Protein AF-A0A835GEU6-F1 (afdb_monomer_lite)

Organism: Spodoptera exigua (NCBI:txid7107)

pLDDT: mean 77.02, std 18.28, range [38.91, 94.44]

Radius of gyration: 23.63 Å; chains: 1; bounding box: 69×43×54 Å

Foldseek 3Di:
DDDDPPVVVVVVVVVVVPPPPPPLDPQDALVNLQVCCVVLQQAHLPPPPQDPQLNVLVVVLSVVLRVVSVVQSPPDSVCRDSLNSNVVSLVSLVVCVVVVSHDPVSSVRGPCVSSCVVPVVPVPPLFDQDPVPRDTHGPDD

Sequence (141 aa):
MVRPAEDSQMEMKAAYKSGEIHDQEPPITLEKIKTKLKESEIFNWEDPTLTEREKKEMNKLFDAVEIMTTSRNRQPSGVQNMFSSLRLVERVVKKQLKEGQISEELANKFNWEKLTTRQRRDNQPTYYLDKSTNMRMFNLH

Structure (mmCIF, N/CA/C/O backbone):
data_AF-A0A835GEU6-F1
#
_entry.id   AF-A0A835GEU6-F1
#
loop_
_atom_site.group_PDB
_atom_site.id
_atom_site.type_symbol
_atom_site.label_atom_id
_atom_site.label_alt_id
_atom_site.label_comp_id
_atom_site.label_asym_id
_atom_site.label_entity_id
_atom_site.label_seq_id
_atom_site.pdbx_PDB_ins_code
_atom_site.Cartn_x
_atom_site.Cartn_y
_atom_site.Cartn_z
_atom_site.occupancy
_atom_site.B_iso_or_equiv
_atom_site.auth_seq_id
_atom_site.auth_comp_id
_atom_site.auth_asym_id
_atom_site.auth_atom_id
_atom_site.pdbx_PDB_model_num
ATOM 1 N N . MET A 1 1 ? 60.309 -29.683 -23.214 1.00 38.91 1 MET A N 1
ATOM 2 C CA . MET A 1 1 ? 59.477 -29.472 -22.007 1.00 38.91 1 MET A CA 1
ATOM 3 C C . MET A 1 1 ? 58.429 -28.420 -22.333 1.00 38.91 1 MET A C 1
ATOM 5 O O . MET A 1 1 ? 58.722 -27.518 -23.103 1.00 38.91 1 MET A O 1
ATOM 9 N N . VAL A 1 2 ? 57.202 -28.626 -21.861 1.00 42.81 2 VAL A N 1
ATOM 10 C CA . VAL A 1 2 ? 55.958 -27.988 -22.323 1.00 42.81 2 VAL A CA 1
ATOM 11 C C . VAL A 1 2 ? 55.482 -26.921 -21.324 1.00 42.81 2 VAL A C 1
ATOM 13 O O . VAL A 1 2 ? 55.499 -27.200 -20.129 1.00 42.81 2 VAL A O 1
ATOM 16 N N . ARG A 1 3 ? 54.936 -25.814 -21.872 1.00 47.50 3 ARG A N 1
ATOM 17 C CA . ARG A 1 3 ? 54.107 -24.726 -21.279 1.00 47.50 3 ARG A CA 1
ATOM 18 C C . ARG A 1 3 ? 54.853 -23.608 -20.507 1.00 47.50 3 ARG A C 1
ATOM 20 O O . ARG A 1 3 ? 55.839 -23.896 -19.842 1.00 47.50 3 ARG A O 1
ATOM 27 N N . PRO A 1 4 ? 54.430 -22.332 -20.683 1.00 43.81 4 PRO A N 1
ATOM 28 C CA . PRO A 1 4 ? 53.172 -21.851 -20.104 1.00 43.81 4 PRO A CA 1
ATOM 29 C C . PRO A 1 4 ? 52.199 -21.263 -21.138 1.00 43.81 4 PRO A C 1
ATOM 31 O O . PRO A 1 4 ? 52.547 -20.435 -21.970 1.00 43.81 4 PRO A O 1
ATOM 34 N N . ALA A 1 5 ? 50.953 -21.723 -21.055 1.00 49.59 5 ALA A N 1
ATOM 35 C CA . ALA A 1 5 ? 49.793 -21.233 -21.795 1.00 49.59 5 ALA A CA 1
ATOM 36 C C . ALA A 1 5 ? 48.835 -20.530 -20.816 1.00 49.59 5 ALA A C 1
ATOM 38 O O . ALA A 1 5 ? 47.644 -20.828 -20.794 1.00 49.59 5 ALA A O 1
ATOM 39 N N . GLU A 1 6 ? 49.375 -19.681 -19.937 1.00 49.31 6 GLU A N 1
ATOM 40 C CA . GLU A 1 6 ? 48.614 -19.089 -18.825 1.00 49.31 6 GLU A CA 1
ATOM 41 C C . GLU A 1 6 ? 48.342 -17.585 -18.997 1.00 49.31 6 GLU A C 1
ATOM 43 O O . GLU A 1 6 ? 47.363 -17.093 -18.442 1.00 49.31 6 GLU A O 1
ATOM 48 N N . ASP A 1 7 ? 49.083 -16.870 -19.852 1.00 45.78 7 ASP A N 1
ATOM 49 C CA . ASP A 1 7 ? 48.889 -15.417 -20.014 1.00 45.78 7 ASP A CA 1
ATOM 50 C C . ASP A 1 7 ? 47.694 -15.033 -20.910 1.00 45.78 7 ASP A C 1
ATOM 52 O O . ASP A 1 7 ? 46.984 -14.070 -20.622 1.00 45.78 7 ASP A O 1
ATOM 56 N N . SER A 1 8 ? 47.358 -15.817 -21.943 1.00 44.84 8 SER A N 1
ATOM 57 C CA . SER A 1 8 ? 46.240 -15.465 -22.845 1.00 44.84 8 SER A CA 1
ATOM 58 C C . SER A 1 8 ? 44.843 -15.634 -22.231 1.00 44.84 8 SER A C 1
ATOM 60 O O . SER A 1 8 ? 43.880 -15.054 -22.734 1.00 44.84 8 SER A O 1
ATOM 62 N N . GLN A 1 9 ? 44.689 -16.395 -21.140 1.00 43.72 9 GLN A N 1
ATOM 63 C CA . GLN A 1 9 ? 43.394 -16.496 -20.450 1.00 43.72 9 GLN A CA 1
ATOM 64 C C . GLN A 1 9 ? 43.098 -15.291 -19.550 1.00 43.72 9 GLN A C 1
ATOM 66 O O . GLN A 1 9 ? 41.930 -15.048 -19.233 1.00 43.72 9 GLN A O 1
ATOM 71 N N . MET A 1 10 ? 44.119 -14.539 -19.131 1.00 47.81 10 MET A N 1
ATOM 72 C CA . MET A 1 10 ? 43.934 -13.398 -18.237 1.00 47.81 10 MET A CA 1
ATOM 73 C C . MET A 1 10 ? 43.466 -12.154 -19.006 1.00 47.81 10 MET A C 1
ATOM 75 O O . MET A 1 10 ? 42.570 -11.450 -18.538 1.00 47.81 10 MET A O 1
ATOM 79 N N . GLU A 1 11 ? 43.943 -11.958 -20.238 1.00 44.31 11 GLU A N 1
ATOM 80 C CA . GLU A 1 11 ? 43.485 -10.869 -21.116 1.00 44.31 11 GLU A CA 1
ATOM 81 C C . GLU A 1 11 ? 42.065 -11.095 -21.666 1.00 44.31 11 GLU A C 1
ATOM 83 O O . GLU A 1 11 ? 41.280 -10.148 -21.755 1.00 44.31 11 GLU A O 1
ATOM 88 N N . MET A 1 12 ? 41.652 -12.346 -21.913 1.00 42.78 12 MET A N 1
ATOM 89 C CA . MET A 1 12 ? 40.260 -12.646 -22.295 1.00 42.78 12 MET A CA 1
ATOM 90 C C . MET A 1 12 ? 39.244 -12.374 -21.175 1.00 42.78 12 MET A C 1
ATOM 92 O O . MET A 1 12 ? 38.069 -12.151 -21.462 1.00 42.78 12 MET A O 1
ATOM 96 N N . LYS A 1 13 ? 39.662 -12.348 -19.902 1.00 46.12 13 LYS A N 1
ATOM 97 C CA . LYS A 1 13 ? 38.777 -11.990 -18.777 1.00 46.12 13 LYS A CA 1
ATOM 98 C C . LYS A 1 13 ? 38.629 -10.478 -18.588 1.00 46.12 13 LYS A C 1
ATOM 100 O O . LYS A 1 13 ? 37.655 -10.046 -17.974 1.00 46.12 13 LYS A O 1
ATOM 105 N N . ALA A 1 14 ? 39.550 -9.676 -19.122 1.00 46.03 14 ALA A N 1
ATOM 106 C CA . ALA A 1 14 ? 39.493 -8.218 -19.021 1.00 46.03 14 ALA A CA 1
ATOM 107 C C . ALA A 1 14 ? 38.538 -7.586 -20.052 1.00 46.03 14 ALA A C 1
ATOM 109 O O . ALA A 1 14 ? 37.942 -6.547 -19.772 1.00 46.03 14 ALA A O 1
ATOM 110 N N . ALA A 1 15 ? 38.318 -8.233 -21.202 1.00 43.25 15 ALA A N 1
ATOM 111 C CA . ALA A 1 15 ? 37.435 -7.718 -22.255 1.00 43.25 15 ALA A CA 1
ATOM 112 C C . ALA A 1 15 ? 35.933 -7.775 -21.899 1.00 43.25 15 ALA A C 1
ATOM 114 O O . ALA A 1 15 ? 35.161 -6.935 -22.352 1.00 43.25 15 ALA A O 1
ATOM 115 N N . TYR A 1 16 ? 35.511 -8.684 -21.009 1.00 45.91 16 TYR A N 1
ATOM 116 C CA . TYR A 1 16 ? 34.131 -8.726 -20.490 1.00 45.91 16 TYR A CA 1
ATOM 117 C C . TYR A 1 16 ? 33.877 -7.738 -19.338 1.00 45.91 16 TYR A C 1
ATOM 119 O O . TYR A 1 16 ? 32.806 -7.744 -18.734 1.00 45.91 16 TYR A O 1
ATOM 127 N N . LYS A 1 17 ? 34.847 -6.864 -19.034 1.00 46.47 17 LYS A N 1
ATOM 128 C CA . LYS A 1 17 ? 34.682 -5.716 -18.133 1.00 46.47 17 LYS A CA 1
ATOM 129 C C . LYS A 1 17 ? 34.401 -4.413 -18.898 1.00 46.47 17 LYS A C 1
ATOM 131 O O . LYS A 1 17 ? 34.541 -3.336 -18.340 1.00 46.47 17 LYS A O 1
ATOM 136 N N . SER A 1 18 ? 33.985 -4.486 -20.161 1.00 46.50 18 SER A N 1
ATOM 137 C CA . SER A 1 18 ? 33.107 -3.466 -20.751 1.00 46.50 18 SER A CA 1
ATOM 138 C C . SER A 1 18 ? 31.688 -4.013 -20.751 1.00 46.50 18 SER A C 1
ATOM 140 O O . SER A 1 18 ? 31.083 -4.252 -21.790 1.00 46.50 18 SER A O 1
ATOM 142 N N . GLY A 1 19 ? 31.168 -4.264 -19.547 1.00 42.78 19 GLY A N 1
ATOM 143 C CA . GLY A 1 19 ? 29.730 -4.218 -19.366 1.00 42.78 19 GLY A CA 1
ATOM 144 C C . GLY A 1 19 ? 29.346 -2.785 -19.669 1.00 42.78 19 GLY A C 1
ATOM 145 O O . GLY A 1 19 ? 29.704 -1.889 -18.909 1.00 42.78 19 GLY A O 1
ATOM 146 N N . GLU A 1 20 ? 28.723 -2.584 -20.824 1.00 43.25 20 GLU A N 1
ATOM 147 C CA . GLU A 1 20 ? 27.873 -1.443 -21.109 1.00 43.25 20 GLU A CA 1
ATOM 148 C C . GLU A 1 20 ? 27.179 -1.081 -19.795 1.00 43.25 20 GLU A C 1
ATOM 150 O O . GLU A 1 20 ? 26.367 -1.854 -19.275 1.00 43.25 20 GLU A O 1
ATOM 155 N N . ILE A 1 21 ? 27.618 0.014 -19.170 1.00 48.59 21 ILE A N 1
ATOM 156 C CA . ILE A 1 21 ? 26.984 0.538 -17.969 1.00 48.59 21 ILE A CA 1
ATOM 157 C C . ILE A 1 21 ? 25.691 1.132 -18.504 1.00 48.59 21 ILE A C 1
ATOM 159 O O . ILE A 1 21 ? 25.597 2.327 -18.749 1.00 48.59 21 ILE A O 1
ATOM 163 N N . HIS A 1 22 ? 24.733 0.255 -18.802 1.00 45.28 22 HIS A N 1
ATOM 164 C CA . HIS A 1 22 ? 23.347 0.627 -18.948 1.00 45.28 22 HIS A CA 1
ATOM 165 C C . HIS A 1 22 ? 23.052 1.383 -17.666 1.00 45.28 22 HIS A C 1
ATOM 167 O O . HIS A 1 22 ? 23.164 0.780 -16.592 1.00 45.28 22 HIS A O 1
ATOM 173 N N . ASP A 1 23 ? 22.830 2.693 -17.805 1.00 46.56 23 ASP A N 1
ATOM 174 C CA . ASP A 1 23 ? 22.448 3.626 -16.754 1.00 46.56 23 ASP A CA 1
ATOM 175 C C . ASP A 1 23 ? 21.667 2.856 -15.695 1.00 46.56 23 ASP A C 1
ATOM 177 O O . ASP A 1 23 ? 20.520 2.457 -15.920 1.00 46.56 23 ASP A O 1
ATOM 181 N N . GLN A 1 24 ? 22.332 2.512 -14.586 1.00 54.34 24 GLN A N 1
ATOM 182 C CA . GLN A 1 24 ? 21.648 1.810 -13.518 1.00 54.34 24 GLN A CA 1
ATOM 183 C C . GLN A 1 24 ? 20.654 2.822 -12.979 1.00 54.34 24 GLN A C 1
ATOM 185 O O . GLN A 1 24 ? 21.044 3.750 -12.268 1.00 54.34 24 GLN A O 1
ATOM 190 N N . GLU A 1 25 ? 19.386 2.673 -13.374 1.00 61.56 25 GLU A N 1
ATOM 191 C CA . GLU A 1 25 ? 18.310 3.475 -12.820 1.00 61.56 25 GLU A CA 1
ATOM 192 C C . GLU A 1 25 ? 18.479 3.483 -11.297 1.00 61.56 25 GLU A C 1
ATOM 194 O O . GLU A 1 25 ? 18.694 2.425 -10.690 1.00 61.56 25 GLU A O 1
ATOM 199 N N . PRO A 1 26 ? 18.436 4.666 -10.666 1.00 67.31 26 PRO A N 1
ATOM 200 C CA . PRO A 1 26 ? 18.715 4.777 -9.250 1.00 67.31 26 PRO A CA 1
ATOM 201 C C . PRO A 1 26 ? 17.770 3.858 -8.467 1.00 67.31 26 PRO A C 1
ATOM 203 O O . PRO A 1 26 ? 16.562 3.864 -8.755 1.00 67.31 26 PRO A O 1
ATOM 206 N N . PRO A 1 27 ? 18.287 3.118 -7.466 1.00 77.00 27 PRO A N 1
ATOM 207 C CA . PRO A 1 27 ? 17.547 2.079 -6.762 1.00 77.00 27 PRO A CA 1
ATOM 208 C C . PRO A 1 27 ? 16.194 2.585 -6.258 1.00 77.00 27 PRO A C 1
ATOM 210 O O . PRO A 1 27 ? 16.023 3.761 -5.909 1.00 77.00 27 PRO A O 1
ATOM 213 N N . ILE A 1 28 ? 15.202 1.694 -6.224 1.00 82.69 28 ILE A N 1
ATOM 214 C CA . ILE A 1 28 ? 13.867 2.056 -5.749 1.00 82.69 28 ILE A CA 1
ATOM 215 C C . ILE A 1 28 ? 13.950 2.301 -4.242 1.00 82.69 28 ILE A C 1
ATOM 217 O O . ILE A 1 28 ? 14.345 1.426 -3.474 1.00 82.69 28 ILE A O 1
ATOM 221 N N . THR A 1 29 ? 13.573 3.503 -3.817 1.00 88.19 29 THR A N 1
ATOM 222 C CA . THR A 1 29 ? 13.508 3.897 -2.407 1.00 88.19 29 THR A CA 1
ATOM 223 C C . THR A 1 29 ? 12.078 3.803 -1.885 1.00 88.19 29 THR A C 1
ATOM 225 O O . THR A 1 29 ? 11.118 3.852 -2.661 1.00 88.19 29 THR A O 1
ATOM 228 N N . LEU A 1 30 ? 11.920 3.712 -0.560 1.00 90.50 30 LEU A N 1
ATOM 229 C CA . LEU A 1 30 ? 10.605 3.770 0.085 1.00 90.50 30 LEU A CA 1
ATOM 230 C C . LEU A 1 30 ? 9.857 5.063 -0.282 1.00 90.50 30 LEU A C 1
ATOM 232 O O . LEU A 1 30 ? 8.668 5.013 -0.576 1.00 90.50 30 LEU A O 1
ATOM 236 N N . GLU A 1 31 ? 10.559 6.195 -0.323 1.00 90.75 31 GLU A N 1
ATOM 237 C CA . GLU A 1 31 ? 10.035 7.497 -0.759 1.00 90.75 31 GLU A CA 1
ATOM 238 C C . GLU A 1 31 ? 9.382 7.411 -2.145 1.00 90.75 31 GLU A C 1
ATOM 240 O O . GLU A 1 31 ? 8.221 7.774 -2.311 1.00 90.75 31 GLU A O 1
ATOM 245 N N . LYS A 1 32 ? 10.081 6.835 -3.135 1.00 90.25 32 LYS A N 1
ATOM 246 C CA . LYS A 1 32 ? 9.527 6.647 -4.485 1.00 90.25 32 LYS A CA 1
ATOM 247 C C . LYS A 1 32 ? 8.288 5.749 -4.480 1.00 90.25 32 LYS A C 1
ATOM 249 O O . LYS A 1 32 ? 7.350 6.006 -5.232 1.00 90.25 32 LYS A O 1
ATOM 254 N N . ILE A 1 33 ? 8.276 4.700 -3.653 1.00 90.81 33 ILE A N 1
ATOM 255 C CA . ILE A 1 33 ? 7.121 3.799 -3.513 1.00 90.81 33 ILE A CA 1
ATOM 256 C C . ILE A 1 33 ? 5.932 4.551 -2.919 1.00 90.81 33 ILE A C 1
ATOM 258 O O . ILE A 1 33 ? 4.838 4.450 -3.470 1.00 90.81 33 ILE A O 1
ATOM 262 N N . LYS A 1 34 ? 6.148 5.320 -1.842 1.00 92.88 34 LYS A N 1
ATOM 263 C CA . LYS A 1 34 ? 5.132 6.188 -1.241 1.00 92.88 34 LYS A CA 1
ATOM 264 C C . LYS A 1 34 ? 4.578 7.111 -2.313 1.00 92.88 34 LYS A C 1
ATOM 266 O O . LYS A 1 34 ? 3.430 6.923 -2.695 1.00 92.88 34 LYS A O 1
ATOM 271 N N . THR A 1 35 ? 5.401 7.970 -2.915 1.00 91.94 35 THR A N 1
ATOM 272 C CA . THR A 1 35 ? 4.992 8.877 -4.001 1.00 91.94 35 THR A CA 1
ATOM 273 C C . THR A 1 35 ? 4.146 8.177 -5.058 1.00 91.94 35 THR A C 1
ATOM 275 O O . THR A 1 35 ? 3.062 8.654 -5.394 1.00 91.94 35 THR A O 1
ATOM 278 N N . LYS A 1 36 ? 4.556 6.982 -5.499 1.00 91.06 36 LYS A N 1
ATOM 279 C CA . LYS A 1 36 ? 3.798 6.224 -6.492 1.00 91.06 36 LYS A CA 1
ATOM 280 C C . LYS A 1 36 ? 2.450 5.702 -5.990 1.00 91.06 36 LYS A C 1
ATOM 282 O O . LYS A 1 36 ? 1.510 5.677 -6.783 1.00 91.06 36 LYS A O 1
ATOM 287 N N . LEU A 1 37 ? 2.320 5.308 -4.723 1.00 91.75 37 LEU A N 1
ATOM 288 C CA . LEU A 1 37 ? 1.038 4.910 -4.126 1.00 91.75 37 LEU A CA 1
ATOM 289 C C . LEU A 1 37 ? 0.026 6.064 -4.136 1.00 91.75 37 LEU A C 1
ATOM 291 O O . LEU A 1 37 ? -1.132 5.828 -4.483 1.00 91.75 37 LEU A O 1
ATOM 295 N N . LYS A 1 38 ? 0.462 7.295 -3.839 1.00 92.38 38 LYS A N 1
ATOM 296 C CA . LYS A 1 38 ? -0.404 8.490 -3.872 1.00 92.38 38 LYS A CA 1
ATOM 297 C C . LYS A 1 38 ? -0.725 8.921 -5.294 1.00 92.38 38 LYS A C 1
ATOM 299 O O . LYS A 1 38 ? -1.894 9.108 -5.604 1.00 92.38 38 LYS A O 1
ATOM 304 N N . GLU A 1 39 ? 0.273 9.006 -6.175 1.00 91.06 39 GLU A N 1
ATOM 305 C CA . GLU A 1 39 ? 0.061 9.339 -7.595 1.00 91.06 39 GLU A CA 1
ATOM 306 C C . GLU A 1 39 ? -0.873 8.356 -8.305 1.00 91.06 39 GLU A C 1
ATOM 308 O O . GLU A 1 39 ? -1.612 8.739 -9.205 1.00 91.06 39 GLU A O 1
ATOM 313 N N . SER A 1 40 ? -0.810 7.075 -7.932 1.00 88.31 40 SER A N 1
ATOM 314 C CA . SER A 1 40 ? -1.650 6.029 -8.524 1.00 88.31 40 SER A CA 1
ATOM 315 C C . 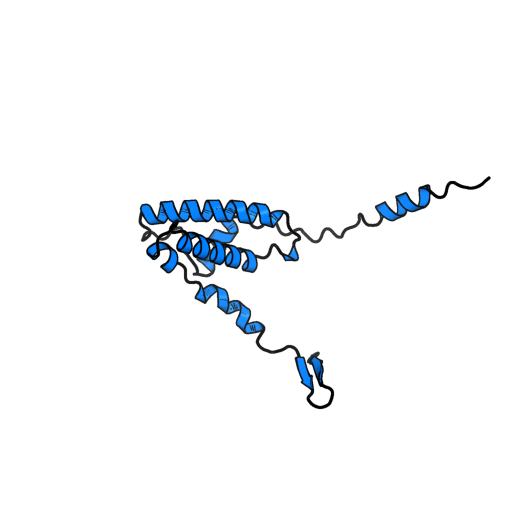SER A 1 40 ? -3.010 5.907 -7.833 1.00 88.31 40 SER A C 1
ATOM 317 O O . SER A 1 40 ? -3.755 4.983 -8.149 1.00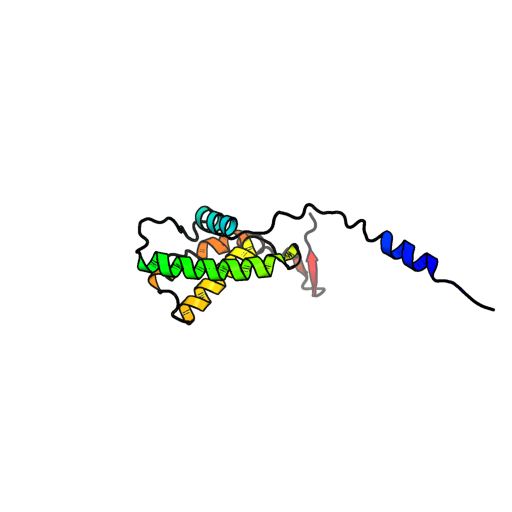 88.31 40 SER A O 1
ATOM 319 N N . GLU A 1 41 ? -3.312 6.790 -6.874 1.00 90.19 41 GLU A N 1
ATOM 320 C CA . GLU A 1 41 ? -4.538 6.773 -6.066 1.00 90.19 41 GLU A CA 1
ATOM 321 C C . GLU A 1 41 ? -4.772 5.434 -5.341 1.00 90.19 41 GLU A C 1
ATOM 323 O O . GLU A 1 41 ? -5.905 5.073 -5.028 1.00 90.19 41 GLU A O 1
ATOM 328 N N . ILE A 1 42 ? -3.701 4.672 -5.095 1.00 91.00 42 ILE A N 1
ATOM 329 C CA . ILE A 1 42 ? -3.765 3.398 -4.373 1.00 91.00 42 ILE A CA 1
ATOM 330 C C . ILE A 1 42 ? -3.880 3.685 -2.882 1.00 91.00 42 ILE A C 1
ATOM 332 O O . ILE A 1 42 ? -4.676 3.051 -2.200 1.00 91.00 42 ILE A O 1
ATOM 336 N N . PHE A 1 43 ? -3.073 4.612 -2.366 1.00 93.81 43 PHE A N 1
ATOM 337 C CA . PHE A 1 43 ? -3.076 4.957 -0.950 1.00 93.81 43 PHE A CA 1
ATOM 338 C C . PHE A 1 43 ? -2.405 6.311 -0.710 1.00 93.81 43 PHE A C 1
ATOM 340 O O . PHE A 1 43 ? -1.333 6.581 -1.254 1.00 93.81 43 PHE A O 1
ATOM 347 N N . ASN A 1 44 ? -3.009 7.138 0.143 1.00 92.12 44 ASN A N 1
ATOM 348 C CA . ASN A 1 44 ? -2.448 8.415 0.572 1.00 92.12 44 ASN A CA 1
ATOM 349 C C . ASN A 1 44 ? -1.975 8.321 2.031 1.00 92.12 44 ASN A C 1
ATOM 351 O O . ASN A 1 44 ? -2.788 8.317 2.950 1.00 92.12 44 ASN A O 1
ATOM 355 N N . TRP A 1 45 ? -0.658 8.280 2.252 1.00 88.50 45 TRP A N 1
ATOM 356 C CA . TRP A 1 45 ? -0.082 8.193 3.605 1.00 88.50 45 TRP A CA 1
ATOM 357 C C . TRP A 1 45 ? -0.175 9.507 4.397 1.00 88.50 45 TRP A C 1
ATOM 359 O O . TRP A 1 45 ? 0.086 9.517 5.597 1.00 88.50 45 TRP A O 1
ATOM 369 N N . GLU A 1 46 ? -0.533 10.612 3.740 1.00 89.31 46 GLU A N 1
ATOM 370 C CA . GLU A 1 46 ? -0.724 11.934 4.355 1.00 89.31 46 GLU A CA 1
ATOM 371 C C . GLU A 1 46 ? -2.206 12.261 4.559 1.00 89.31 46 GLU A C 1
ATOM 373 O O . GLU A 1 46 ? -2.557 13.407 4.833 1.00 89.31 46 GLU A O 1
ATOM 378 N N . ASP A 1 47 ? -3.091 11.277 4.388 1.00 88.00 47 ASP A N 1
ATOM 379 C CA . ASP A 1 47 ? -4.525 11.477 4.546 1.00 88.00 47 ASP A CA 1
ATOM 380 C C . ASP A 1 47 ? -4.850 11.960 5.979 1.00 88.00 47 ASP A C 1
ATOM 382 O O . ASP A 1 47 ? -4.550 11.258 6.956 1.00 88.00 47 ASP A O 1
ATOM 386 N N . PRO A 1 48 ? -5.459 13.153 6.140 1.00 86.31 48 PRO A N 1
ATOM 387 C CA . PRO A 1 48 ? -5.805 13.689 7.453 1.00 86.31 48 PRO A CA 1
ATOM 388 C C . PRO A 1 48 ? -6.853 12.844 8.187 1.00 86.31 48 PRO A C 1
ATOM 390 O O . PRO A 1 48 ? -6.967 12.961 9.405 1.00 86.31 48 PRO A O 1
ATOM 393 N N . THR A 1 49 ? -7.588 11.976 7.484 1.00 88.88 49 THR A N 1
ATOM 394 C CA . THR A 1 49 ? -8.580 11.067 8.077 1.00 88.88 49 THR A CA 1
ATOM 395 C C . THR A 1 49 ? -7.957 9.829 8.733 1.00 88.88 49 THR A C 1
ATOM 397 O O . THR A 1 49 ? -8.668 9.031 9.346 1.00 88.88 49 THR A O 1
ATOM 400 N N . LEU A 1 50 ? -6.634 9.645 8.631 1.00 88.75 50 LEU A N 1
ATOM 401 C CA . LEU A 1 50 ? -5.918 8.596 9.353 1.00 88.75 50 LEU A CA 1
ATOM 402 C C . LEU A 1 50 ? -5.854 8.917 10.850 1.00 88.75 50 LEU A C 1
ATOM 404 O O . LEU A 1 50 ? -5.268 9.920 11.277 1.00 88.75 50 LEU A O 1
ATOM 408 N N . THR A 1 51 ? -6.399 8.011 11.654 1.00 92.12 51 THR A N 1
ATOM 409 C CA . THR A 1 51 ? -6.297 8.048 13.114 1.00 92.12 51 THR A CA 1
ATOM 410 C C . THR A 1 51 ? -4.848 7.851 13.569 1.00 92.12 51 THR A C 1
ATOM 412 O O . THR A 1 51 ? -3.998 7.334 12.841 1.00 92.12 51 THR A O 1
ATOM 415 N N . GLU A 1 52 ? -4.531 8.224 14.811 1.00 90.81 52 GLU A N 1
ATOM 416 C CA . GLU A 1 52 ? -3.186 7.995 15.362 1.00 90.81 52 GLU A CA 1
ATOM 417 C C . GLU A 1 52 ? -2.796 6.514 15.392 1.00 90.81 52 GLU A C 1
ATOM 419 O O . GLU A 1 52 ? -1.628 6.169 15.197 1.00 90.81 52 GLU A O 1
ATOM 424 N N . ARG A 1 53 ? -3.774 5.631 15.626 1.00 90.00 53 ARG A N 1
ATOM 425 C CA . ARG A 1 53 ? -3.563 4.185 15.603 1.00 90.00 53 ARG A CA 1
ATOM 426 C C . ARG A 1 53 ? -3.177 3.719 14.202 1.00 90.00 53 ARG A C 1
ATOM 428 O O . ARG A 1 53 ? -2.148 3.065 14.051 1.00 90.00 53 ARG A O 1
ATOM 435 N N . GLU A 1 54 ? -3.944 4.114 13.191 1.00 91.31 54 GLU A N 1
ATOM 436 C CA . GLU A 1 54 ? -3.663 3.776 11.792 1.00 91.31 54 GLU A CA 1
ATOM 437 C C . GLU A 1 54 ? -2.315 4.335 11.335 1.00 91.31 54 GLU A C 1
ATOM 439 O O . GLU A 1 54 ? -1.568 3.641 10.657 1.00 91.31 54 GLU A O 1
ATOM 444 N N . LYS A 1 55 ? -1.939 5.546 11.767 1.00 91.62 55 LYS A N 1
ATOM 445 C CA . LYS A 1 55 ? -0.611 6.117 11.485 1.00 91.62 55 LYS A CA 1
ATOM 446 C C . LYS A 1 55 ? 0.519 5.265 12.067 1.00 91.62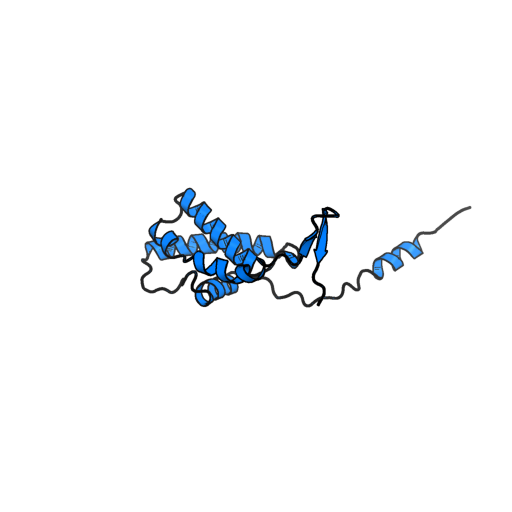 55 LYS A C 1
ATOM 448 O O . LYS A 1 55 ? 1.530 5.052 11.400 1.00 91.62 55 LYS A O 1
ATOM 453 N N . LYS A 1 56 ? 0.360 4.743 13.289 1.00 92.50 56 LYS A N 1
ATOM 454 C CA . LYS A 1 56 ? 1.349 3.840 13.909 1.00 92.50 56 LYS A CA 1
ATOM 455 C C . LYS A 1 56 ? 1.445 2.503 13.174 1.00 92.50 56 LYS A C 1
ATOM 457 O O . LYS A 1 56 ? 2.552 2.017 12.953 1.00 92.50 56 LYS A O 1
ATOM 462 N N . GLU A 1 57 ? 0.309 1.917 12.803 1.00 92.75 57 GLU A N 1
ATOM 463 C CA . GLU A 1 57 ? 0.246 0.675 12.019 1.00 92.75 57 GLU A CA 1
ATOM 464 C C . GLU A 1 57 ? 0.880 0.866 10.630 1.00 92.75 57 GLU A C 1
ATOM 466 O O . GLU A 1 57 ? 1.725 0.076 10.212 1.00 92.75 57 GLU A O 1
ATOM 471 N N . MET A 1 58 ? 0.568 1.978 9.966 1.00 93.62 58 MET A N 1
ATOM 472 C CA . MET A 1 58 ? 1.126 2.373 8.676 1.00 93.62 58 MET A CA 1
ATOM 473 C C . MET A 1 58 ? 2.646 2.574 8.730 1.00 93.62 58 MET A C 1
ATOM 475 O O . MET A 1 58 ? 3.348 2.123 7.828 1.00 93.62 58 MET A O 1
ATOM 479 N N . ASN A 1 59 ? 3.174 3.221 9.772 1.00 92.31 59 ASN A N 1
ATOM 480 C CA . ASN A 1 59 ? 4.621 3.394 9.921 1.00 92.31 59 ASN A CA 1
ATOM 481 C C . ASN A 1 59 ? 5.332 2.038 10.023 1.00 92.31 59 ASN A C 1
ATOM 483 O O . ASN A 1 59 ? 6.251 1.781 9.253 1.00 92.31 59 ASN A O 1
ATOM 487 N N . LYS A 1 60 ? 4.829 1.120 10.862 1.00 91.38 60 LYS A N 1
ATOM 488 C CA . LYS A 1 60 ? 5.369 -0.250 10.958 1.00 91.38 60 LYS A CA 1
ATOM 489 C C . LYS A 1 60 ? 5.294 -1.005 9.631 1.00 91.38 60 LYS A C 1
ATOM 491 O O . LYS A 1 60 ? 6.190 -1.783 9.297 1.00 91.38 60 LYS A O 1
ATOM 496 N N . LEU A 1 61 ? 4.217 -0.797 8.877 1.00 93.56 61 LEU A N 1
ATOM 497 C CA . LEU A 1 61 ? 4.059 -1.379 7.551 1.00 93.56 61 LEU A CA 1
ATOM 498 C C . LEU A 1 61 ? 5.139 -0.873 6.594 1.00 93.56 61 LEU A C 1
ATOM 500 O O . LEU A 1 61 ? 5.765 -1.669 5.893 1.00 93.56 61 LEU A O 1
ATOM 504 N N . PHE A 1 62 ? 5.389 0.436 6.580 1.00 93.81 62 PHE A N 1
ATOM 505 C CA . PHE A 1 62 ? 6.411 1.020 5.721 1.00 93.81 62 PHE A CA 1
ATOM 506 C C . PHE A 1 62 ? 7.836 0.651 6.138 1.00 93.81 62 PHE A C 1
ATOM 508 O O . PHE A 1 62 ? 8.647 0.417 5.246 1.00 93.81 62 PHE A O 1
ATOM 515 N N . ASP A 1 63 ? 8.115 0.481 7.431 1.00 92.44 63 ASP A N 1
ATOM 516 C CA . ASP A 1 63 ? 9.403 -0.042 7.909 1.00 92.44 63 ASP A CA 1
ATOM 517 C C . ASP A 1 63 ? 9.662 -1.453 7.347 1.00 92.44 63 ASP A C 1
ATOM 519 O O . ASP A 1 63 ? 10.739 -1.765 6.832 1.00 92.44 63 ASP A O 1
ATOM 523 N N . ALA A 1 64 ? 8.641 -2.320 7.359 1.00 91.19 64 ALA A N 1
ATOM 524 C CA . ALA A 1 64 ? 8.743 -3.655 6.770 1.00 91.19 64 ALA A CA 1
ATOM 525 C C . ALA A 1 64 ? 8.960 -3.601 5.245 1.00 91.19 64 ALA A C 1
ATOM 527 O O . ALA A 1 64 ? 9.782 -4.346 4.698 1.00 91.19 64 ALA A O 1
ATOM 528 N N . VAL A 1 65 ? 8.252 -2.703 4.551 1.00 91.50 65 VAL A N 1
ATOM 529 C CA . VAL A 1 65 ? 8.434 -2.466 3.110 1.00 91.50 65 VAL A CA 1
ATOM 530 C C . VAL A 1 65 ? 9.847 -1.967 2.811 1.00 91.50 65 VAL A C 1
ATOM 532 O O . VAL A 1 65 ? 10.435 -2.400 1.820 1.00 91.50 65 VAL A O 1
ATOM 535 N N . GLU A 1 66 ? 10.423 -1.106 3.645 1.00 91.75 66 GLU A N 1
ATOM 536 C CA . GLU A 1 66 ? 11.776 -0.574 3.472 1.00 91.75 66 GLU A CA 1
ATOM 537 C C . GLU A 1 66 ? 12.843 -1.666 3.555 1.00 91.75 66 GLU A C 1
ATOM 539 O O . GLU A 1 66 ? 13.703 -1.762 2.674 1.00 91.75 66 GLU A O 1
ATOM 544 N N . ILE A 1 67 ? 12.747 -2.554 4.548 1.00 88.56 67 ILE A N 1
ATOM 545 C CA . ILE A 1 67 ? 13.661 -3.697 4.697 1.00 88.56 67 ILE A CA 1
ATOM 546 C C . ILE A 1 67 ? 13.587 -4.605 3.461 1.00 88.56 67 ILE A C 1
ATOM 548 O O . ILE A 1 67 ? 14.613 -5.016 2.901 1.00 88.56 67 ILE A O 1
ATOM 552 N N . MET A 1 68 ? 12.372 -4.900 2.991 1.00 86.69 68 MET A N 1
ATOM 553 C CA . MET A 1 68 ? 12.175 -5.734 1.804 1.00 86.69 68 MET A CA 1
ATOM 554 C C . MET A 1 68 ? 12.647 -5.044 0.517 1.00 86.69 68 MET A C 1
ATOM 556 O O . MET A 1 68 ? 13.206 -5.701 -0.362 1.00 86.69 68 MET A O 1
ATOM 560 N N . THR A 1 69 ? 12.469 -3.728 0.414 1.00 86.19 69 THR A N 1
ATOM 561 C CA . THR A 1 69 ? 12.919 -2.926 -0.733 1.00 86.19 69 THR A CA 1
ATOM 562 C C . THR A 1 69 ? 14.443 -2.862 -0.783 1.00 86.19 69 THR A C 1
ATOM 564 O O . THR A 1 69 ? 15.037 -3.138 -1.821 1.00 86.19 69 THR A O 1
ATOM 567 N N . THR A 1 70 ? 15.096 -2.632 0.357 1.00 84.81 70 THR A N 1
ATOM 568 C CA . THR A 1 70 ? 16.561 -2.663 0.485 1.00 84.81 70 THR A CA 1
ATOM 569 C C . THR A 1 70 ? 17.129 -4.026 0.092 1.00 84.81 70 THR A C 1
ATOM 571 O O . THR A 1 70 ? 18.130 -4.110 -0.620 1.00 84.81 70 THR A O 1
ATOM 574 N N . SER A 1 71 ? 16.462 -5.107 0.501 1.00 82.44 71 SER A N 1
ATOM 575 C CA . SER A 1 71 ? 16.831 -6.470 0.102 1.00 82.44 71 SER A CA 1
ATOM 576 C C . SER A 1 71 ? 16.684 -6.682 -1.410 1.00 82.44 71 SER A C 1
ATOM 578 O O . SER A 1 71 ? 17.527 -7.327 -2.032 1.00 82.44 71 SER A O 1
ATOM 580 N N . ARG A 1 72 ? 15.644 -6.103 -2.022 1.00 82.12 72 ARG A N 1
ATOM 581 C CA . ARG A 1 72 ? 15.385 -6.179 -3.465 1.00 82.12 72 ARG A CA 1
ATOM 582 C C . ARG A 1 72 ? 16.357 -5.344 -4.303 1.00 82.12 72 ARG A C 1
ATOM 584 O O . ARG A 1 72 ? 16.692 -5.772 -5.401 1.00 82.12 72 ARG A O 1
ATOM 591 N N . ASN A 1 73 ? 16.871 -4.229 -3.789 1.00 80.56 73 ASN A N 1
ATOM 592 C CA . ASN A 1 73 ? 17.876 -3.408 -4.483 1.00 80.56 73 ASN A CA 1
ATOM 593 C C . ASN A 1 73 ? 19.216 -4.142 -4.700 1.00 80.56 73 ASN A C 1
ATOM 595 O O . ASN A 1 73 ? 20.065 -3.675 -5.453 1.00 80.56 73 ASN A O 1
ATOM 599 N N . ARG A 1 74 ? 19.404 -5.312 -4.073 1.00 81.75 74 ARG A N 1
ATOM 600 C CA . ARG A 1 74 ? 20.540 -6.218 -4.312 1.00 81.75 74 ARG A CA 1
ATOM 601 C C . ARG A 1 74 ? 20.300 -7.212 -5.457 1.00 81.75 74 ARG A C 1
ATOM 603 O O . ARG A 1 74 ? 21.201 -7.972 -5.795 1.00 81.75 74 ARG A O 1
ATOM 610 N N . GLN A 1 75 ? 19.088 -7.264 -6.014 1.00 79.12 75 GLN A N 1
ATOM 611 C CA . GLN A 1 75 ? 18.726 -8.156 -7.119 1.00 79.12 75 GLN A CA 1
ATOM 612 C C . GLN A 1 75 ? 18.989 -7.496 -8.483 1.00 79.12 75 GLN A C 1
ATOM 614 O O . GLN A 1 75 ? 19.120 -6.278 -8.546 1.00 79.12 75 GLN A O 1
ATOM 619 N N . PRO A 1 76 ? 19.051 -8.254 -9.592 1.00 77.81 76 PRO A N 1
ATOM 620 C CA . PRO A 1 76 ? 19.254 -7.683 -10.925 1.00 77.81 76 PRO A CA 1
ATOM 621 C C . PRO A 1 76 ? 18.190 -6.641 -11.310 1.00 77.81 76 PRO A C 1
ATOM 623 O O . PRO A 1 76 ? 17.033 -6.741 -10.891 1.00 77.81 76 PRO A O 1
ATOM 626 N N . SER A 1 77 ? 18.561 -5.679 -12.161 1.00 70.25 77 SER A N 1
ATOM 627 C CA . SER A 1 77 ? 17.724 -4.536 -12.573 1.00 70.25 77 SER A CA 1
ATOM 628 C C . SER A 1 77 ? 16.349 -4.932 -13.124 1.00 70.25 77 SER A C 1
ATOM 630 O O . SER A 1 77 ? 15.359 -4.274 -12.818 1.00 70.25 77 SER A O 1
ATOM 632 N N . GLY A 1 78 ? 16.236 -6.064 -13.830 1.00 66.75 78 GLY A N 1
ATOM 633 C CA . GLY A 1 78 ? 14.951 -6.575 -14.333 1.00 66.75 78 GLY A CA 1
ATOM 634 C C . GLY A 1 78 ? 13.898 -6.846 -13.243 1.00 66.75 78 GLY A C 1
ATOM 635 O O . GLY A 1 78 ? 12.698 -6.844 -13.520 1.00 66.75 78 GLY A O 1
ATOM 636 N N . VAL A 1 79 ? 14.327 -7.035 -11.989 1.00 66.75 79 VAL A N 1
ATOM 637 C CA . VAL A 1 79 ? 13.452 -7.257 -10.823 1.00 66.75 79 VAL A CA 1
ATOM 638 C C . VAL A 1 79 ? 13.143 -5.949 -10.075 1.00 66.75 79 VAL A C 1
ATOM 640 O O . VAL A 1 79 ? 12.164 -5.872 -9.325 1.00 66.75 79 VAL A O 1
ATOM 643 N N . GLN A 1 80 ? 13.939 -4.901 -10.297 1.00 74.81 80 GLN A N 1
ATOM 644 C CA . GLN A 1 80 ? 13.830 -3.595 -9.645 1.00 74.81 80 GLN A CA 1
ATOM 645 C C . GLN A 1 80 ? 12.891 -2.649 -10.408 1.00 74.81 80 GLN A C 1
ATOM 647 O O . GLN A 1 80 ? 13.241 -1.513 -10.701 1.00 74.81 80 GLN A O 1
ATOM 652 N N . ASN A 1 81 ? 11.675 -3.100 -10.730 1.00 81.81 81 ASN A N 1
ATOM 653 C CA . ASN A 1 81 ? 10.678 -2.245 -11.378 1.00 81.81 81 ASN A CA 1
ATOM 654 C C . ASN A 1 81 ? 9.601 -1.760 -10.392 1.00 81.81 81 ASN A C 1
ATOM 656 O O . ASN A 1 81 ? 9.236 -2.442 -9.429 1.00 81.81 81 ASN A O 1
ATOM 660 N N . MET A 1 82 ? 9.061 -0.566 -10.654 1.00 83.25 82 MET A N 1
ATOM 661 C CA . MET A 1 82 ? 8.096 0.084 -9.762 1.00 83.25 82 MET A CA 1
ATOM 662 C C . MET A 1 82 ? 6.816 -0.742 -9.570 1.00 83.25 82 MET A C 1
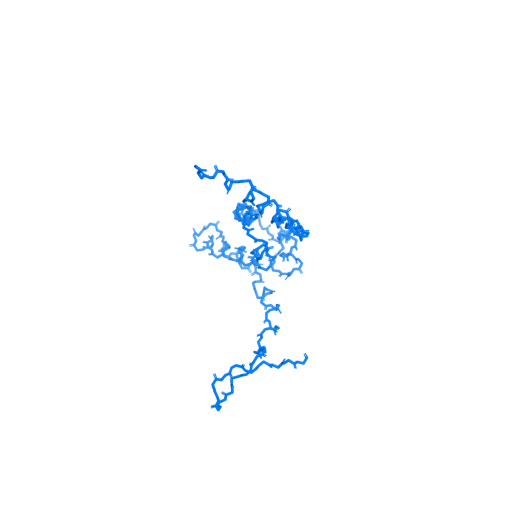ATOM 664 O O . MET A 1 82 ? 6.301 -0.838 -8.459 1.00 83.25 82 MET A O 1
ATOM 668 N N . PHE A 1 83 ? 6.326 -1.404 -10.621 1.00 83.12 83 PHE A N 1
ATOM 669 C CA . PHE A 1 83 ? 5.144 -2.268 -10.533 1.00 83.12 83 PHE A CA 1
ATOM 670 C C . PHE A 1 83 ? 5.355 -3.436 -9.560 1.00 83.12 83 PHE A C 1
ATOM 672 O O . PHE A 1 83 ? 4.509 -3.722 -8.713 1.00 83.12 83 PHE A O 1
ATOM 679 N N . SER A 1 84 ? 6.519 -4.075 -9.629 1.00 82.50 84 SER A N 1
ATOM 680 C CA . SER A 1 84 ? 6.908 -5.149 -8.724 1.00 82.50 84 SER A CA 1
ATOM 681 C C . SER A 1 84 ? 7.008 -4.644 -7.294 1.00 82.50 84 SER A C 1
ATOM 683 O O . SER A 1 84 ? 6.680 -5.395 -6.372 1.00 82.50 84 SER A O 1
ATOM 685 N N . SER A 1 85 ? 7.476 -3.412 -7.083 1.00 87.31 85 SER A N 1
ATOM 686 C CA . SER A 1 85 ? 7.534 -2.774 -5.762 1.00 87.31 85 SER A CA 1
ATOM 687 C C . SER A 1 85 ? 6.141 -2.485 -5.207 1.00 87.31 85 SER A C 1
ATOM 689 O O . SER A 1 85 ? 5.869 -2.833 -4.065 1.00 87.31 85 SER A O 1
ATOM 691 N N . LEU A 1 86 ? 5.201 -2.003 -6.020 1.00 89.69 86 LEU A N 1
ATOM 692 C CA . LEU A 1 86 ? 3.803 -1.847 -5.600 1.00 89.69 86 LEU A CA 1
ATOM 693 C C . LEU A 1 86 ? 3.144 -3.199 -5.256 1.00 89.69 86 LEU A C 1
ATOM 695 O O . LEU A 1 86 ? 2.477 -3.328 -4.232 1.00 89.69 86 LEU A O 1
ATOM 699 N N . ARG A 1 87 ? 3.413 -4.250 -6.044 1.00 89.19 87 ARG A N 1
ATOM 700 C CA . ARG A 1 87 ? 2.991 -5.635 -5.744 1.00 89.19 87 ARG A CA 1
ATOM 701 C C . ARG A 1 87 ? 3.651 -6.220 -4.494 1.00 89.19 87 ARG A C 1
ATOM 703 O O . ARG A 1 87 ? 3.127 -7.153 -3.888 1.00 89.19 87 ARG A O 1
ATOM 710 N N . LEU A 1 88 ? 4.838 -5.743 -4.124 1.00 90.06 88 LEU A N 1
ATOM 711 C CA . LEU A 1 88 ? 5.474 -6.107 -2.859 1.00 90.06 88 LEU A CA 1
ATOM 712 C C . LEU A 1 88 ? 4.701 -5.486 -1.692 1.00 90.06 88 LEU A C 1
ATOM 714 O O . LEU A 1 88 ? 4.360 -6.224 -0.774 1.00 90.06 88 LEU A O 1
ATOM 718 N N . VAL A 1 89 ? 4.352 -4.197 -1.770 1.00 92.19 89 VAL A N 1
ATOM 719 C CA . VAL A 1 89 ? 3.517 -3.530 -0.754 1.00 92.19 89 VAL A CA 1
ATOM 720 C C . VAL A 1 89 ? 2.185 -4.256 -0.582 1.00 92.19 89 VAL A C 1
ATOM 722 O O . VAL A 1 89 ? 1.841 -4.602 0.541 1.00 92.19 89 VAL A O 1
ATOM 725 N N . GLU A 1 90 ? 1.483 -4.584 -1.672 1.00 93.75 90 GLU A N 1
ATOM 726 C CA . GLU A 1 90 ? 0.222 -5.344 -1.615 1.00 93.75 90 GLU A CA 1
ATOM 727 C C . GLU A 1 90 ? 0.378 -6.655 -0.826 1.00 93.75 90 GLU A C 1
ATOM 729 O O . GLU A 1 90 ? -0.444 -6.991 0.029 1.00 93.75 90 GLU A O 1
ATOM 734 N N . ARG A 1 91 ? 1.460 -7.400 -1.083 1.00 92.06 91 ARG A N 1
ATOM 735 C CA . ARG A 1 91 ? 1.748 -8.653 -0.373 1.00 92.06 91 ARG A CA 1
ATOM 736 C C . ARG A 1 91 ? 2.070 -8.427 1.099 1.00 92.06 91 ARG A C 1
ATOM 738 O O . ARG A 1 91 ? 1.625 -9.221 1.923 1.00 92.06 91 ARG A O 1
ATOM 745 N N . VAL A 1 92 ? 2.821 -7.377 1.429 1.00 93.12 92 VAL A N 1
ATOM 746 C CA . VAL A 1 92 ? 3.134 -7.022 2.821 1.00 93.12 92 VAL A CA 1
ATOM 747 C C . VAL A 1 92 ? 1.861 -6.659 3.573 1.00 93.12 92 VAL A C 1
ATOM 749 O O . VAL A 1 92 ? 1.618 -7.238 4.624 1.00 93.12 92 VAL A O 1
ATOM 752 N N . VAL A 1 93 ? 1.010 -5.803 3.000 1.00 93.56 93 VAL A N 1
ATOM 753 C CA . VAL A 1 93 ? -0.282 -5.410 3.586 1.00 93.56 93 VAL A CA 1
ATOM 754 C C . VAL A 1 93 ? -1.144 -6.646 3.841 1.00 93.56 93 VAL A C 1
ATOM 756 O O . VAL A 1 93 ? -1.581 -6.871 4.965 1.00 93.56 93 VAL A O 1
ATOM 759 N N . LYS A 1 94 ? -1.321 -7.515 2.837 1.00 93.88 94 LYS A N 1
ATOM 760 C CA . LYS A 1 94 ? -2.110 -8.753 2.980 1.00 93.88 94 LYS A CA 1
ATOM 761 C C . LYS A 1 94 ? -1.538 -9.707 4.029 1.00 93.88 94 LYS A C 1
ATOM 763 O O . LYS A 1 94 ? -2.298 -10.336 4.763 1.00 93.88 94 LYS A O 1
ATOM 768 N N . LYS A 1 95 ? -0.210 -9.828 4.104 1.00 94.44 95 LYS A N 1
ATOM 769 C CA . LYS A 1 95 ? 0.464 -10.665 5.102 1.00 94.44 95 LYS A CA 1
ATOM 770 C C . LYS A 1 95 ? 0.264 -10.107 6.511 1.00 94.44 95 LYS A C 1
ATOM 772 O O . LYS A 1 95 ? -0.166 -10.849 7.385 1.00 94.44 95 LYS A O 1
ATOM 777 N N . GLN A 1 96 ? 0.521 -8.817 6.712 1.00 92.69 96 GLN A N 1
ATOM 778 C CA . GLN A 1 96 ? 0.365 -8.160 8.009 1.00 92.69 96 GLN A CA 1
ATOM 779 C C . GLN A 1 96 ? -1.092 -8.152 8.476 1.00 92.69 96 GLN A C 1
ATOM 781 O O . GLN A 1 96 ? -1.339 -8.335 9.664 1.00 92.69 96 GLN A O 1
ATOM 786 N N . LEU A 1 97 ? -2.052 -8.024 7.554 1.00 93.75 97 LEU A N 1
ATOM 787 C CA . LEU A 1 97 ? -3.475 -8.150 7.864 1.00 93.75 97 LEU A CA 1
ATOM 788 C C . LEU A 1 97 ? -3.807 -9.562 8.359 1.00 93.75 97 LEU A C 1
ATOM 790 O O . LEU A 1 97 ? -4.423 -9.726 9.406 1.00 93.75 97 LEU A O 1
ATOM 794 N N . LYS A 1 98 ? -3.341 -10.594 7.643 1.00 94.44 98 LYS A N 1
ATOM 795 C CA . LYS A 1 98 ? -3.542 -11.998 8.036 1.00 94.44 98 LYS A CA 1
ATOM 796 C C . LYS A 1 98 ? -2.893 -12.331 9.385 1.00 94.44 98 LYS A C 1
ATOM 798 O O . LYS A 1 98 ? -3.405 -13.169 10.118 1.00 94.44 98 LYS A O 1
ATOM 803 N N . GLU A 1 99 ? -1.766 -11.697 9.696 1.00 93.69 99 GLU A N 1
ATOM 804 C CA . GLU A 1 99 ? -1.048 -11.842 10.968 1.00 93.69 99 GLU A CA 1
ATOM 805 C C . GLU A 1 99 ? -1.619 -10.955 12.092 1.00 93.69 99 GLU A C 1
ATOM 807 O O . GLU A 1 99 ? -1.114 -11.005 13.212 1.00 93.69 99 GLU A O 1
ATOM 812 N N . GLY A 1 100 ? -2.652 -10.144 11.822 1.00 90.69 100 GLY A N 1
ATOM 813 C CA . GLY A 1 100 ? -3.266 -9.239 12.800 1.00 90.69 100 GLY A CA 1
ATOM 814 C C . GLY A 1 100 ? -2.375 -8.064 13.223 1.00 90.69 100 GLY A C 1
ATOM 815 O O . GLY A 1 100 ? -2.603 -7.460 14.269 1.00 90.69 100 GLY A O 1
ATOM 816 N N . GLN A 1 101 ? -1.339 -7.747 12.442 1.00 90.12 101 GLN A N 1
ATOM 817 C CA . GLN A 1 101 ? -0.398 -6.653 12.719 1.00 90.12 101 GLN A CA 1
ATOM 818 C C . GLN A 1 101 ? -0.929 -5.283 12.284 1.00 90.12 101 GLN A C 1
ATOM 820 O O . GLN A 1 101 ? -0.484 -4.264 12.815 1.00 90.12 101 GLN A O 1
ATOM 825 N N . ILE A 1 102 ? -1.865 -5.266 11.333 1.00 93.62 102 ILE A N 1
ATOM 826 C CA . ILE A 1 102 ? -2.603 -4.076 10.907 1.00 93.62 102 ILE A CA 1
ATOM 827 C C . ILE A 1 102 ? -4.104 -4.338 10.995 1.00 93.62 102 ILE A C 1
ATOM 829 O O . ILE A 1 102 ? -4.556 -5.477 10.867 1.00 93.62 102 ILE A O 1
ATOM 833 N N . SER A 1 103 ? -4.868 -3.274 11.202 1.00 92.56 103 SER A N 1
ATOM 834 C CA . SER A 1 103 ? -6.326 -3.302 11.199 1.00 92.56 103 SER A CA 1
ATOM 835 C C . SER A 1 103 ? -6.909 -3.489 9.793 1.00 92.56 103 SER A C 1
ATOM 837 O O . SER A 1 103 ? -6.327 -3.074 8.786 1.00 92.56 103 SER A O 1
ATOM 839 N N . GLU A 1 104 ? -8.107 -4.080 9.726 1.00 92.25 104 GLU A N 1
ATOM 840 C CA . GLU A 1 104 ? -8.912 -4.118 8.497 1.00 92.25 104 GLU A CA 1
ATOM 841 C C . GLU A 1 104 ? -9.258 -2.704 8.012 1.00 92.25 104 GLU A C 1
ATOM 843 O O . GLU A 1 104 ? -9.259 -2.452 6.812 1.00 92.25 104 GLU A O 1
ATOM 848 N N . GLU A 1 105 ? -9.477 -1.766 8.938 1.00 91.69 105 GLU A N 1
ATOM 849 C CA . GLU A 1 105 ? -9.731 -0.347 8.656 1.00 91.69 105 GLU A CA 1
ATOM 850 C C . GLU A 1 105 ? -8.607 0.268 7.814 1.00 91.69 105 GLU A C 1
ATOM 852 O O . GLU A 1 105 ? -8.869 0.802 6.733 1.00 91.69 105 GLU A O 1
ATOM 857 N N . LEU A 1 106 ? -7.349 0.109 8.245 1.00 91.38 106 LEU A N 1
ATOM 858 C CA . LEU A 1 106 ? -6.193 0.585 7.488 1.00 91.38 106 LEU A CA 1
ATOM 859 C C . LEU A 1 106 ? -6.047 -0.155 6.153 1.00 91.38 106 LEU A C 1
ATOM 861 O O . LEU A 1 106 ? -5.772 0.470 5.131 1.00 91.38 106 LEU A O 1
ATOM 865 N N . ALA A 1 107 ? -6.230 -1.478 6.139 1.00 92.19 107 ALA A N 1
ATOM 866 C CA . ALA A 1 107 ? -6.088 -2.274 4.922 1.00 92.19 107 ALA A CA 1
ATOM 867 C C . ALA A 1 107 ? -7.130 -1.907 3.848 1.00 92.19 107 ALA A C 1
ATOM 869 O O . ALA A 1 107 ? -6.798 -1.881 2.661 1.00 92.19 107 ALA A O 1
ATOM 870 N N . ASN A 1 108 ? -8.355 -1.565 4.256 1.00 92.38 108 ASN A N 1
ATOM 871 C CA . ASN A 1 108 ? -9.445 -1.159 3.365 1.00 92.38 108 ASN A CA 1
ATOM 872 C C . ASN A 1 108 ? -9.237 0.230 2.743 1.00 92.38 108 ASN A C 1
ATOM 874 O O . ASN A 1 108 ? -9.846 0.536 1.720 1.00 92.38 108 ASN A O 1
ATOM 878 N N . LYS A 1 109 ? -8.348 1.059 3.304 1.00 91.62 109 LYS A N 1
ATOM 879 C CA . LYS A 1 109 ? -7.960 2.348 2.705 1.00 91.62 109 LYS A CA 1
ATOM 880 C C . LYS A 1 109 ? -7.070 2.192 1.466 1.00 91.62 109 LYS A C 1
ATOM 882 O O . LYS A 1 109 ? -6.861 3.166 0.746 1.00 91.62 109 LYS A O 1
ATOM 887 N N . PHE A 1 110 ? -6.552 0.991 1.194 1.00 92.25 110 PHE A N 1
ATOM 888 C CA . PHE A 1 110 ? -5.775 0.719 -0.013 1.00 92.25 110 PHE A CA 1
ATOM 889 C C . PHE A 1 110 ? -6.678 0.311 -1.182 1.00 92.25 110 PHE A C 1
ATOM 891 O O . PHE A 1 110 ? -7.268 -0.771 -1.197 1.00 92.25 110 PHE A O 1
ATOM 898 N N . ASN A 1 111 ? -6.707 1.1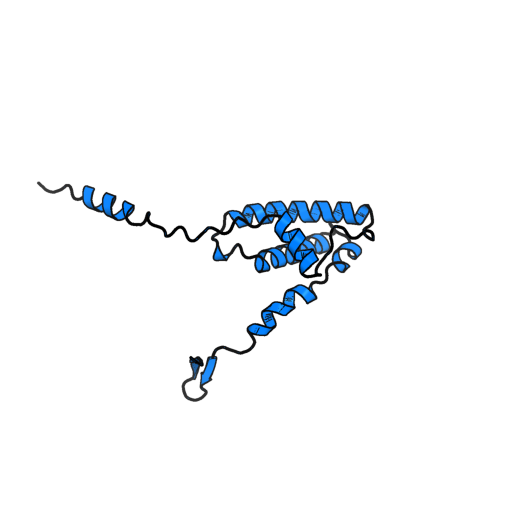34 -2.227 1.00 91.00 111 ASN A N 1
ATOM 899 C CA . ASN A 1 111 ? -7.427 0.858 -3.462 1.00 91.00 111 ASN A CA 1
ATOM 900 C C . ASN A 1 111 ? -6.579 0.015 -4.432 1.00 91.00 111 ASN A C 1
ATOM 902 O O . ASN A 1 111 ? -6.008 0.511 -5.408 1.00 91.00 111 ASN A O 1
ATOM 906 N N . TRP A 1 112 ? -6.487 -1.289 -4.165 1.00 89.69 112 TRP A N 1
ATOM 907 C CA . TRP A 1 112 ? -5.697 -2.216 -4.986 1.00 89.69 112 TRP A CA 1
ATOM 908 C C . TRP A 1 112 ? -6.216 -2.386 -6.417 1.00 89.69 112 TRP A C 1
ATOM 910 O O . TRP A 1 112 ? -5.459 -2.812 -7.290 1.00 89.69 112 TRP A O 1
ATOM 920 N N . GLU A 1 113 ? -7.466 -2.024 -6.705 1.00 86.19 113 GLU A N 1
ATOM 921 C CA . GLU A 1 113 ? -8.021 -2.102 -8.061 1.00 86.19 113 GLU A CA 1
ATOM 922 C C . GLU A 1 113 ? -7.260 -1.189 -9.032 1.00 86.19 113 GLU A C 1
ATOM 924 O O . GLU A 1 113 ? -7.003 -1.564 -10.182 1.00 86.19 113 GLU A O 1
ATOM 929 N N . LYS A 1 114 ? -6.778 -0.041 -8.538 1.00 84.56 114 LYS A N 1
ATOM 930 C CA . LYS A 1 114 ? -5.955 0.923 -9.287 1.00 84.56 114 LYS A CA 1
ATOM 931 C C . LYS A 1 114 ? -4.585 0.370 -9.689 1.00 84.56 114 LYS A C 1
ATOM 933 O O . LYS A 1 114 ? -3.963 0.889 -10.610 1.00 84.56 114 LYS A O 1
ATOM 938 N N . LEU A 1 115 ? -4.126 -0.720 -9.067 1.00 80.38 115 LEU A N 1
ATOM 939 C CA . LEU A 1 115 ? -2.882 -1.395 -9.443 1.00 80.38 115 LEU A CA 1
ATOM 940 C C . LEU A 1 115 ? -3.021 -2.204 -10.749 1.00 80.38 115 LEU A C 1
ATOM 942 O O . LEU A 1 115 ? -2.022 -2.510 -11.400 1.00 80.38 115 LEU A O 1
ATOM 946 N N . THR A 1 116 ? -4.247 -2.551 -11.156 1.00 66.06 116 THR A N 1
ATOM 947 C CA . THR A 1 116 ? -4.516 -3.462 -12.288 1.00 66.06 116 THR A CA 1
ATOM 948 C C . THR A 1 116 ? -4.657 -2.765 -13.646 1.00 66.06 116 THR A C 1
ATOM 950 O O . THR A 1 116 ? -4.544 -3.408 -14.693 1.00 66.06 116 THR A O 1
ATOM 953 N N . THR A 1 117 ? -4.845 -1.445 -13.672 1.00 55.69 117 THR A N 1
ATOM 954 C CA . THR A 1 117 ? -5.211 -0.690 -14.885 1.00 55.69 117 THR A CA 1
ATOM 955 C C . THR A 1 117 ? -4.116 -0.610 -15.950 1.00 55.69 117 THR A C 1
ATOM 957 O O . THR A 1 117 ? -4.432 -0.336 -17.106 1.00 55.69 117 THR A O 1
ATOM 960 N N . ARG A 1 118 ? -2.850 -0.926 -15.638 1.00 52.09 118 ARG A N 1
ATOM 961 C CA . ARG A 1 118 ? -1.787 -1.008 -16.663 1.00 52.09 118 ARG A CA 1
ATOM 962 C C . ARG A 1 118 ? -1.679 -2.354 -17.384 1.00 52.09 118 ARG A C 1
ATOM 964 O O . ARG A 1 118 ? -1.073 -2.380 -18.448 1.00 52.09 118 ARG A O 1
ATOM 971 N N . GLN A 1 119 ? -2.291 -3.436 -16.891 1.00 50.72 119 GLN A N 1
ATOM 972 C CA . GLN A 1 119 ? -2.188 -4.755 -17.545 1.00 50.72 119 GLN A CA 1
ATOM 973 C C . GLN A 1 119 ? -3.296 -5.061 -18.556 1.00 50.72 119 GLN A C 1
ATOM 975 O O . GLN A 1 119 ? -3.210 -6.054 -19.273 1.00 50.72 119 GLN A O 1
ATOM 980 N N . ARG A 1 120 ? -4.291 -4.182 -18.736 1.00 48.03 120 ARG A N 1
ATOM 981 C CA . ARG A 1 120 ? -5.226 -4.331 -19.867 1.00 48.03 120 ARG A CA 1
ATOM 982 C C . ARG A 1 120 ? -4.588 -4.058 -21.242 1.00 48.03 120 ARG A C 1
ATOM 984 O O . ARG A 1 120 ? -5.300 -4.105 -22.237 1.00 48.03 120 ARG A O 1
ATOM 991 N N . ARG A 1 121 ? -3.271 -3.810 -21.315 1.00 48.47 121 ARG A N 1
ATOM 992 C CA . ARG A 1 121 ? -2.505 -3.762 -22.572 1.00 48.47 121 ARG A CA 1
ATOM 993 C C . ARG A 1 121 ? -1.925 -5.110 -23.029 1.00 48.47 121 ARG A C 1
ATOM 995 O O . ARG A 1 121 ? -1.527 -5.179 -24.180 1.00 48.47 121 ARG A O 1
ATOM 1002 N N . ASP A 1 122 ? -1.968 -6.176 -22.222 1.00 48.28 122 ASP A N 1
ATOM 1003 C CA . ASP A 1 122 ? -1.396 -7.488 -22.605 1.00 48.28 122 ASP A CA 1
ATOM 1004 C C . ASP A 1 122 ? -2.448 -8.575 -22.908 1.00 48.28 122 ASP A C 1
ATOM 1006 O O . ASP A 1 122 ? -2.108 -9.722 -23.187 1.00 48.28 122 ASP A O 1
ATOM 1010 N N . ASN A 1 123 ? -3.743 -8.236 -22.885 1.00 45.38 123 ASN A N 1
ATOM 1011 C CA . ASN A 1 123 ? -4.821 -9.187 -23.194 1.00 45.38 123 ASN A CA 1
ATOM 1012 C C . ASN A 1 123 ? -5.148 -9.300 -24.694 1.00 45.38 123 ASN A C 1
ATOM 1014 O O . ASN A 1 123 ? -6.102 -9.985 -25.061 1.00 45.38 123 ASN A O 1
ATOM 1018 N N . GLN A 1 124 ? -4.361 -8.660 -25.562 1.00 53.78 124 GLN A N 1
ATOM 1019 C CA . GLN A 1 124 ? -4.246 -9.113 -26.941 1.00 53.78 124 GLN A CA 1
ATOM 1020 C C . GLN A 1 124 ? -3.099 -10.113 -26.967 1.00 53.78 124 GLN A C 1
ATOM 1022 O O . GLN A 1 124 ? -1.953 -9.713 -26.752 1.00 53.78 124 GLN A O 1
ATOM 1027 N N . PRO A 1 125 ? -3.362 -11.408 -27.194 1.00 57.19 125 PRO A N 1
ATOM 1028 C CA . PRO A 1 125 ? -2.259 -12.313 -27.402 1.00 57.19 125 PRO A CA 1
ATOM 1029 C C . PRO A 1 125 ? -1.517 -11.804 -28.649 1.00 57.19 125 PRO A C 1
ATOM 1031 O O . PRO A 1 125 ? -2.102 -11.648 -29.719 1.00 57.19 125 PRO A O 1
ATOM 1034 N N . THR A 1 126 ? -0.222 -11.496 -28.498 1.00 65.56 126 THR A N 1
ATOM 1035 C CA . THR A 1 126 ? 0.687 -11.075 -29.591 1.00 65.56 126 THR A CA 1
ATOM 1036 C C . THR A 1 126 ? 0.739 -12.112 -30.715 1.00 65.56 126 THR A C 1
ATOM 1038 O O . THR A 1 126 ? 1.275 -11.867 -31.795 1.00 65.56 126 THR A O 1
ATOM 1041 N N . TYR A 1 127 ? 0.184 -13.290 -30.435 1.00 72.31 127 TYR A N 1
ATOM 1042 C CA . TYR A 1 127 ? 0.031 -14.396 -31.336 1.00 72.31 127 TYR A CA 1
ATOM 1043 C C . TYR A 1 127 ? -1.387 -14.969 -31.301 1.00 72.31 127 TYR A C 1
ATOM 1045 O O . TYR A 1 127 ? -2.071 -14.915 -30.284 1.00 72.31 127 TYR A O 1
ATOM 1053 N N . TYR A 1 128 ? -1.803 -15.612 -32.383 1.00 82.00 128 TYR A N 1
ATOM 1054 C CA . TYR A 1 128 ? -2.896 -16.582 -32.349 1.00 82.00 128 TYR A CA 1
ATOM 1055 C C . TYR A 1 128 ? -2.333 -17.983 -32.584 1.00 82.00 128 TYR A C 1
ATOM 1057 O O . TYR A 1 128 ? -1.234 -18.148 -33.112 1.00 82.00 128 TYR A O 1
ATOM 1065 N N . LEU A 1 129 ? -3.058 -19.002 -32.132 1.00 81.94 129 LEU A N 1
ATOM 1066 C CA . LEU A 1 129 ? -2.668 -20.390 -32.342 1.00 81.94 129 LEU A CA 1
ATOM 1067 C C . LEU A 1 129 ? -3.330 -20.878 -33.629 1.00 81.94 129 LEU A C 1
ATOM 1069 O O . LEU A 1 129 ? -4.560 -20.896 -33.720 1.00 81.94 129 LEU A O 1
ATOM 1073 N N . ASP A 1 130 ? -2.527 -21.210 -34.636 1.00 80.44 130 ASP A N 1
ATOM 1074 C CA . ASP A 1 130 ? -3.060 -21.753 -35.879 1.00 80.44 130 ASP A CA 1
ATOM 1075 C C . ASP A 1 130 ? -3.604 -23.165 -35.627 1.00 80.44 130 ASP A C 1
ATOM 1077 O O . ASP A 1 130 ? -2.898 -24.044 -35.136 1.00 80.44 130 ASP A O 1
ATOM 1081 N N . LYS A 1 131 ? -4.875 -23.390 -35.967 1.00 82.31 131 LYS A N 1
ATOM 1082 C CA . LYS A 1 131 ? -5.560 -24.667 -35.727 1.00 82.31 131 LYS A CA 1
ATOM 1083 C C . LYS A 1 131 ? -5.063 -25.782 -36.644 1.00 82.31 131 LYS A C 1
ATOM 1085 O O . LYS A 1 131 ? -5.289 -26.946 -36.331 1.00 82.31 131 LYS A O 1
ATOM 1090 N N . SER A 1 132 ? -4.420 -25.439 -37.763 1.00 85.19 132 SER A N 1
ATOM 1091 C CA . SER A 1 132 ? -3.935 -26.429 -38.728 1.00 85.19 132 SER A CA 1
ATOM 1092 C C . SER A 1 132 ? -2.559 -26.986 -38.359 1.00 85.19 132 SER A C 1
ATOM 1094 O O . SER A 1 132 ? -2.321 -28.184 -38.486 1.00 85.19 132 SER A O 1
ATOM 1096 N N . THR A 1 133 ? -1.677 -26.134 -37.834 1.00 83.56 133 THR A N 1
ATOM 1097 C CA . THR A 1 133 ? -0.292 -26.496 -37.499 1.00 83.56 133 THR A CA 1
ATOM 1098 C C . THR A 1 133 ? -0.004 -26.528 -35.998 1.00 83.56 133 THR A C 1
ATOM 1100 O O . THR A 1 133 ? 1.071 -26.961 -35.590 1.00 83.56 133 THR A O 1
ATOM 1103 N N . ASN A 1 134 ? -0.949 -26.084 -35.162 1.00 84.38 134 ASN A N 1
ATOM 1104 C CA . ASN A 1 134 ? -0.794 -25.923 -33.712 1.00 84.38 134 ASN A CA 1
ATOM 1105 C C . ASN A 1 134 ? 0.359 -24.965 -33.323 1.00 84.38 134 ASN A C 1
ATOM 1107 O O . ASN A 1 134 ? 0.877 -25.009 -32.206 1.00 84.38 134 ASN A O 1
ATOM 1111 N N . MET A 1 135 ? 0.778 -24.101 -34.256 1.00 85.50 135 MET A N 1
ATOM 1112 C CA . MET A 1 135 ? 1.893 -23.166 -34.099 1.00 85.50 135 MET A CA 1
ATOM 1113 C C . MET A 1 135 ? 1.416 -21.799 -33.597 1.00 85.50 135 MET A C 1
ATOM 1115 O O . MET A 1 135 ? 0.300 -21.361 -33.883 1.00 85.50 135 MET A O 1
ATOM 1119 N N . ARG A 1 136 ? 2.283 -21.093 -32.861 1.00 83.44 136 ARG A N 1
ATOM 1120 C CA . ARG A 1 136 ? 2.040 -19.706 -32.431 1.00 83.44 136 ARG A CA 1
ATOM 1121 C C . ARG A 1 136 ? 2.402 -18.745 -33.565 1.00 83.44 136 ARG A C 1
ATOM 1123 O O . ARG A 1 136 ? 3.575 -18.618 -33.903 1.00 83.44 136 ARG A O 1
ATOM 1130 N N . MET A 1 137 ? 1.406 -18.061 -34.116 1.00 81.56 137 MET A N 1
ATOM 1131 C CA . MET A 1 137 ? 1.555 -17.087 -35.198 1.00 81.56 137 MET A CA 1
ATOM 1132 C C . MET A 1 137 ? 1.571 -15.677 -34.628 1.00 81.56 137 MET A C 1
ATOM 1134 O O . MET A 1 137 ? 0.544 -15.226 -34.134 1.00 81.56 137 MET A O 1
ATOM 1138 N N . PHE A 1 138 ? 2.710 -14.988 -34.688 1.00 80.94 138 PHE A N 1
ATOM 1139 C CA . PHE A 1 138 ? 2.850 -13.614 -34.198 1.00 80.94 138 PHE A CA 1
ATOM 1140 C C . PHE A 1 138 ? 2.499 -12.613 -35.302 1.00 80.94 138 PHE A C 1
ATOM 1142 O O . PHE A 1 138 ? 2.992 -12.732 -36.423 1.00 80.94 138 PHE A O 1
ATOM 1149 N N . ASN A 1 139 ? 1.674 -11.612 -34.990 1.00 64.81 139 ASN A N 1
ATOM 1150 C CA . ASN A 1 139 ? 1.405 -10.514 -35.919 1.00 64.81 139 ASN A CA 1
ATOM 1151 C C . ASN A 1 139 ? 2.595 -9.547 -35.885 1.00 64.81 139 ASN A C 1
ATOM 1153 O O . ASN A 1 139 ? 2.641 -8.643 -35.056 1.00 64.81 139 ASN A O 1
ATOM 1157 N N . LEU A 1 140 ? 3.581 -9.772 -36.753 1.00 57.66 140 LEU A N 1
ATOM 1158 C CA . LEU A 1 140 ? 4.652 -8.813 -37.010 1.00 57.66 140 LEU A CA 1
ATOM 1159 C C . LEU A 1 140 ? 4.102 -7.765 -37.988 1.00 57.66 140 LEU A C 1
ATOM 1161 O O . LEU A 1 140 ? 4.036 -8.011 -39.193 1.00 57.66 140 LEU A O 1
ATOM 1165 N N . HIS A 1 141 ? 3.621 -6.644 -37.460 1.00 52.22 141 HIS A N 1
ATOM 1166 C CA . HIS A 1 141 ? 3.403 -5.402 -38.203 1.00 52.22 141 HIS A CA 1
ATOM 1167 C C . HIS A 1 141 ? 4.181 -4.294 -37.508 1.00 52.22 141 HIS A C 1
ATOM 1169 O O . HIS A 1 141 ? 4.115 -4.243 -36.258 1.00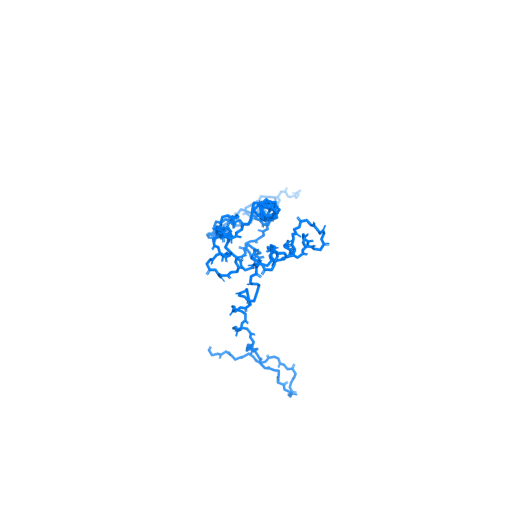 52.22 141 HIS A O 1
#

Secondary structure (DSSP, 8-state):
------SHHHHHHHGGG-------PPPPPHHHHHHHHHHTTS--TT-TT--HHHHHHHHHHHHHHHHHHHHHTTS-GGG--HHHHHHHHHHHHHHHHHTTSS-HHHHHT--GGGGSTTGGGS-S-SEEE-TTT--EEE---